Protein AF-A0A7V3PXU1-F1 (afdb_monomer)

Nearest PDB structures (foldseek):
  2g9q-assembly1_A-2  TM=6.071E-01  e=8.445E-02  Oryctolagus cuniculus
  4mhs-assembly1_A  TM=6.003E-01  e=1.756E-01  Oryctolagus cuniculus

pLDDT: mean 82.71, std 11.58, range [44.19, 97.0]

Sequence (152 aa):
MKDKNLLGEYLALMQIDRFQEHYSQDINSESYFGMPLASIIAGENKLRDGAEKKLAYFSMEYGLASSFYNTFKSALPCDPHNLIPANTIFSNYRLSDYFFDLRLDSMIDLPIYSGGLGVLAGDTLKTMADYKMAAVGVGILWHAGYFRQRFW

Structure (mmCIF, N/CA/C/O backbone):
data_AF-A0A7V3PXU1-F1
#
_entry.id   AF-A0A7V3PXU1-F1
#
loop_
_atom_site.group_PDB
_atom_site.id
_atom_site.type_symbol
_atom_site.label_atom_id
_atom_site.label_alt_id
_atom_site.label_comp_id
_atom_site.label_asym_id
_atom_site.label_entity_id
_atom_site.label_seq_id
_atom_site.pdbx_PDB_ins_code
_atom_site.Cartn_x
_atom_site.Cartn_y
_atom_site.Cartn_z
_atom_site.occupancy
_atom_site.B_iso_or_equiv
_atom_site.auth_seq_id
_atom_site.auth_comp_id
_atom_site.auth_asym_id
_atom_site.auth_atom_id
_atom_site.pdbx_PDB_model_num
ATOM 1 N N . MET A 1 1 ? -7.166 -24.892 14.560 1.00 44.19 1 MET A N 1
ATOM 2 C CA . MET A 1 1 ? -7.524 -23.461 14.440 1.00 44.19 1 MET A CA 1
ATOM 3 C C . MET A 1 1 ? -8.801 -23.408 13.629 1.00 44.19 1 MET A C 1
ATOM 5 O O . MET A 1 1 ? -8.803 -23.981 12.555 1.00 44.19 1 MET A O 1
ATOM 9 N N . LYS A 1 2 ? -9.903 -22.869 14.166 1.00 44.19 2 LYS A N 1
ATOM 10 C CA . LYS A 1 2 ? -11.139 -22.705 13.383 1.00 44.19 2 LYS A CA 1
ATOM 11 C C . LYS A 1 2 ? -10.822 -21.767 12.220 1.00 44.19 2 LYS A C 1
ATOM 13 O O . LYS A 1 2 ? -10.341 -20.670 12.499 1.00 44.19 2 LYS A O 1
ATOM 18 N N . ASP A 1 3 ? -11.097 -22.189 10.989 1.00 52.31 3 ASP A N 1
ATOM 19 C CA . ASP A 1 3 ? -11.163 -21.302 9.827 1.00 52.31 3 ASP A CA 1
ATOM 20 C C . ASP A 1 3 ? -12.165 -20.193 10.147 1.00 52.31 3 ASP A C 1
ATOM 22 O O . ASP A 1 3 ? -13.383 -20.359 10.048 1.00 52.31 3 ASP A O 1
ATOM 26 N N . LYS A 1 4 ? -11.659 -19.068 10.659 1.00 66.56 4 LYS A N 1
ATOM 27 C CA . LYS A 1 4 ? -12.445 -17.848 10.756 1.00 66.56 4 LYS A CA 1
ATOM 28 C C . LYS A 1 4 ? -12.753 -17.460 9.319 1.00 66.56 4 LYS A C 1
ATOM 30 O O . LYS A 1 4 ? -11.843 -17.356 8.504 1.00 66.56 4 LYS A O 1
ATOM 35 N N . ASN A 1 5 ? -14.028 -17.256 9.019 1.00 86.50 5 ASN A N 1
ATOM 36 C CA . 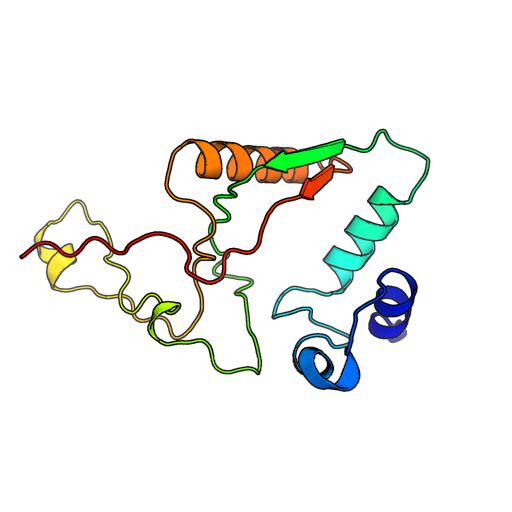ASN A 1 5 ? -14.466 -16.724 7.737 1.00 86.50 5 ASN A CA 1
ATOM 37 C C . ASN A 1 5 ? -14.038 -15.246 7.625 1.00 86.50 5 ASN A C 1
ATOM 39 O O . ASN A 1 5 ? -14.851 -14.342 7.807 1.00 86.50 5 ASN A O 1
ATOM 43 N N . LEU A 1 6 ? -12.740 -15.014 7.400 1.00 89.81 6 LEU A N 1
ATOM 44 C CA . LEU A 1 6 ? -12.124 -13.688 7.331 1.00 89.81 6 LEU A CA 1
ATOM 45 C C . LEU A 1 6 ? -12.692 -12.881 6.167 1.00 89.81 6 LEU A C 1
ATOM 47 O O . LEU A 1 6 ? -12.914 -11.684 6.308 1.00 89.81 6 LEU A O 1
ATOM 51 N N . LEU A 1 7 ? -12.999 -13.539 5.046 1.00 90.56 7 LEU A N 1
ATOM 52 C CA . LEU A 1 7 ? -13.628 -12.884 3.906 1.00 90.56 7 LEU A CA 1
ATOM 53 C C . LEU A 1 7 ? -15.009 -12.323 4.272 1.00 90.56 7 LEU A C 1
ATOM 55 O O . LEU A 1 7 ? -15.318 -11.184 3.938 1.00 90.56 7 LEU A O 1
ATOM 59 N N . GLY A 1 8 ? -15.821 -13.095 5.000 1.00 90.62 8 GLY A N 1
ATOM 60 C CA . GLY A 1 8 ? -17.125 -12.636 5.481 1.00 90.62 8 GLY A CA 1
ATOM 61 C C . GLY A 1 8 ? -17.023 -11.459 6.455 1.00 90.62 8 GLY A C 1
ATOM 62 O O . GLY A 1 8 ? -17.801 -10.515 6.351 1.00 90.62 8 GLY A O 1
ATOM 63 N N . GLU A 1 9 ? -16.047 -11.484 7.368 1.00 92.00 9 GLU A N 1
ATOM 64 C CA . GLU A 1 9 ? -15.771 -10.362 8.278 1.00 92.00 9 GLU A CA 1
ATOM 65 C C . GLU A 1 9 ? -15.341 -9.109 7.503 1.00 92.00 9 GLU A C 1
ATOM 67 O O . GLU A 1 9 ? -15.879 -8.025 7.717 1.00 92.00 9 GLU A O 1
ATOM 72 N N . TYR A 1 10 ? -14.429 -9.265 6.545 1.00 92.31 10 TYR A N 1
ATOM 73 C CA . TYR A 1 10 ? -13.953 -8.172 5.707 1.00 92.31 10 TYR A CA 1
ATOM 74 C C . TYR A 1 10 ? -15.074 -7.526 4.882 1.00 92.31 10 TYR A C 1
ATOM 76 O O . TYR A 1 10 ? -15.219 -6.305 4.900 1.00 92.31 10 TYR A O 1
ATOM 84 N N . LEU A 1 11 ? -15.909 -8.328 4.215 1.00 91.88 11 LEU A N 1
ATOM 85 C CA . LEU A 1 11 ? -17.041 -7.829 3.425 1.00 91.88 11 LEU A CA 1
ATOM 86 C C . LEU A 1 11 ? -18.148 -7.201 4.288 1.00 91.88 11 LEU A C 1
ATOM 88 O O . LEU A 1 11 ? -18.922 -6.386 3.794 1.00 91.88 11 LEU A O 1
ATOM 92 N N . ALA A 1 12 ? -18.235 -7.550 5.574 1.00 91.38 12 ALA A N 1
ATOM 93 C CA . ALA A 1 12 ? -19.128 -6.867 6.509 1.00 91.38 12 ALA A CA 1
ATOM 94 C C . ALA A 1 12 ? -18.586 -5.488 6.925 1.00 91.38 12 ALA A C 1
ATOM 96 O O . ALA A 1 12 ? -19.365 -4.568 7.182 1.00 91.38 12 ALA A O 1
ATOM 97 N N . LEU A 1 13 ? -17.260 -5.335 6.990 1.00 90.69 13 LEU A N 1
ATOM 98 C CA . LEU A 1 13 ? -16.599 -4.068 7.308 1.00 90.69 13 LEU A CA 1
ATOM 99 C C . LEU A 1 13 ? -16.564 -3.112 6.106 1.00 90.69 13 LEU A C 1
ATOM 101 O O . LEU A 1 13 ? -16.747 -1.904 6.286 1.00 90.69 13 LEU A O 1
ATOM 105 N N . MET A 1 14 ? -16.351 -3.649 4.902 1.00 88.50 14 MET A N 1
ATOM 106 C CA . MET A 1 14 ? -16.124 -2.890 3.672 1.00 88.50 14 MET A CA 1
ATOM 107 C C . MET A 1 14 ? -17.199 -3.163 2.621 1.00 88.50 14 MET A C 1
ATOM 109 O O . MET A 1 14 ? -17.402 -4.296 2.194 1.00 88.50 14 MET A O 1
ATOM 113 N N . GLN A 1 15 ? -17.836 -2.097 2.136 1.00 87.81 15 GLN A N 1
ATOM 114 C CA . GLN A 1 15 ? -18.762 -2.169 1.006 1.00 87.81 15 GLN A CA 1
ATOM 115 C C . GLN A 1 15 ? -17.984 -1.991 -0.300 1.00 87.81 15 GLN A C 1
ATOM 117 O O . GLN A 1 15 ? -17.644 -0.872 -0.677 1.00 87.81 15 GLN A O 1
ATOM 122 N N . ILE A 1 16 ? -17.681 -3.101 -0.974 1.00 89.19 16 ILE A N 1
ATOM 123 C CA . ILE A 1 16 ? -16.956 -3.095 -2.250 1.00 89.19 16 ILE A CA 1
ATOM 124 C C . ILE A 1 16 ? -17.956 -3.162 -3.400 1.00 89.19 16 ILE A C 1
ATOM 126 O O . ILE A 1 16 ? -18.686 -4.146 -3.542 1.00 89.19 16 ILE A O 1
ATOM 130 N N . ASP A 1 17 ? -17.960 -2.128 -4.240 1.00 90.88 17 ASP A N 1
ATOM 131 C CA . ASP A 1 17 ? -18.747 -2.132 -5.471 1.00 90.88 17 ASP A CA 1
ATOM 132 C C . ASP A 1 17 ? -18.247 -3.227 -6.426 1.00 90.88 17 ASP A C 1
ATOM 134 O O . ASP A 1 17 ? -17.041 -3.420 -6.589 1.00 90.88 17 ASP A O 1
ATOM 138 N N . ARG A 1 18 ? -19.179 -3.957 -7.051 1.00 89.94 18 ARG A N 1
ATOM 139 C CA . ARG A 1 18 ? -18.892 -5.022 -8.035 1.00 89.94 18 ARG A CA 1
ATOM 140 C C . ARG A 1 18 ? -17.844 -6.058 -7.587 1.00 89.94 18 ARG A C 1
ATOM 142 O O . ARG A 1 18 ? -17.087 -6.588 -8.400 1.00 89.94 18 ARG A O 1
ATOM 149 N N . PHE A 1 19 ? -17.843 -6.419 -6.298 1.00 91.25 19 PHE A N 1
ATOM 150 C CA . PHE A 1 19 ? -16.909 -7.400 -5.721 1.00 91.25 19 PHE A CA 1
ATOM 151 C C . PHE A 1 19 ? -16.811 -8.707 -6.521 1.00 91.25 19 PHE A C 1
ATOM 153 O O . PHE A 1 19 ? -15.714 -9.155 -6.851 1.00 91.25 19 PHE A O 1
ATOM 160 N N . GLN A 1 20 ? -17.957 -9.306 -6.858 1.00 89.62 20 GLN A N 1
ATOM 161 C CA . GLN A 1 20 ? -17.990 -10.599 -7.546 1.00 89.62 20 GLN A CA 1
ATOM 162 C C . GLN A 1 20 ? -17.410 -10.531 -8.962 1.00 89.62 20 GLN A C 1
ATOM 164 O O . GLN A 1 20 ? -16.793 -11.494 -9.410 1.00 89.62 20 GLN A O 1
ATOM 169 N N . GLU A 1 21 ? -17.576 -9.392 -9.637 1.00 89.88 21 GLU A N 1
ATOM 170 C CA . GLU A 1 21 ? -17.171 -9.186 -11.030 1.00 89.88 21 GLU A CA 1
ATOM 171 C C . GLU A 1 21 ? -15.679 -8.868 -11.167 1.00 89.88 21 GLU A C 1
ATOM 173 O O . GLU A 1 21 ? -15.059 -9.274 -12.149 1.00 89.88 21 GLU A O 1
ATOM 178 N N . HIS A 1 22 ? -15.102 -8.128 -10.214 1.00 87.44 22 HIS A N 1
ATOM 179 C CA . HIS A 1 22 ? -13.758 -7.559 -10.370 1.00 87.44 22 HIS A CA 1
ATOM 180 C C . HIS A 1 22 ? -12.736 -8.003 -9.322 1.00 87.44 22 HIS A C 1
ATOM 182 O O . HIS A 1 22 ? -11.546 -7.970 -9.613 1.00 87.44 22 HIS A O 1
ATOM 188 N N . TYR A 1 23 ? -13.160 -8.425 -8.127 1.00 90.81 23 TYR A N 1
ATOM 189 C CA . TYR A 1 23 ? -12.250 -8.558 -6.980 1.00 90.81 23 TYR A CA 1
ATOM 190 C C . TYR A 1 23 ? -12.269 -9.928 -6.304 1.00 90.81 23 TYR A C 1
ATOM 192 O O . TYR A 1 23 ? -11.395 -10.214 -5.491 1.00 90.81 23 TYR A O 1
ATOM 200 N N . SER A 1 24 ? -13.210 -10.804 -6.658 1.00 90.88 24 SER A N 1
ATOM 201 C CA . SER A 1 24 ? -13.351 -12.143 -6.067 1.00 90.88 24 SER A CA 1
ATOM 202 C C . SER A 1 24 ? -12.125 -13.047 -6.260 1.00 90.88 24 SER A C 1
ATOM 204 O O . SER A 1 24 ? -11.915 -13.966 -5.472 1.00 90.88 24 SER A O 1
ATOM 206 N N . GLN A 1 25 ? -11.301 -12.78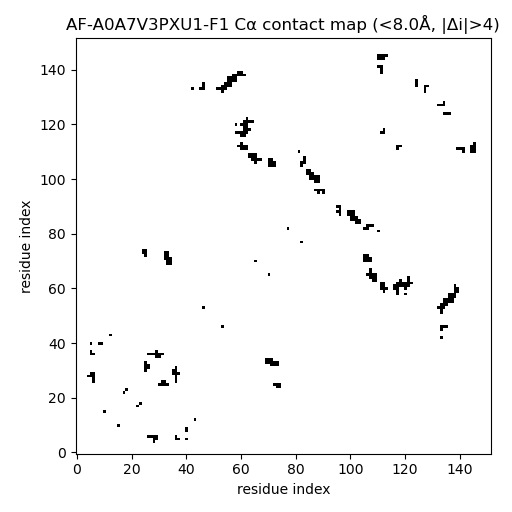4 -7.281 1.00 91.19 25 GLN A N 1
ATOM 207 C CA . GLN A 1 25 ? -10.050 -13.511 -7.530 1.00 91.19 25 GLN A CA 1
ATOM 208 C C . GLN A 1 25 ? -8.862 -12.939 -6.738 1.00 91.19 25 GLN A C 1
ATOM 210 O O . GLN A 1 25 ? -7.946 -13.681 -6.388 1.00 91.19 25 GLN A O 1
ATOM 215 N N . ASP A 1 26 ? -8.903 -11.644 -6.420 1.00 91.38 26 ASP A N 1
ATOM 216 C CA . ASP A 1 26 ? -7.813 -10.912 -5.761 1.00 91.38 26 ASP A CA 1
ATOM 217 C C . ASP A 1 26 ? -7.975 -10.823 -4.243 1.00 91.38 26 ASP A C 1
ATOM 219 O O . ASP A 1 26 ? -6.993 -10.658 -3.514 1.00 91.38 26 ASP A O 1
ATOM 223 N N . ILE A 1 27 ? -9.214 -10.932 -3.766 1.00 92.25 27 ILE A N 1
ATOM 224 C CA . ILE A 1 27 ? -9.582 -10.865 -2.358 1.00 92.25 27 ILE A CA 1
ATOM 225 C C . ILE A 1 27 ? -10.245 -12.185 -1.975 1.00 92.25 27 ILE A C 1
ATOM 227 O O . ILE A 1 27 ? -11.381 -12.473 -2.354 1.00 92.25 27 ILE A O 1
ATOM 231 N N . ASN A 1 28 ? -9.536 -12.978 -1.184 1.00 90.88 28 ASN A N 1
ATOM 232 C CA . ASN A 1 28 ? -10.001 -14.260 -0.671 1.00 90.88 28 ASN A CA 1
ATOM 233 C C . ASN A 1 28 ? -9.799 -14.323 0.850 1.00 90.88 28 ASN A C 1
ATOM 235 O O . ASN A 1 28 ? -9.382 -13.356 1.478 1.00 90.88 28 ASN A O 1
ATOM 239 N N . SER A 1 29 ? -10.111 -15.462 1.465 1.00 89.06 29 SER A N 1
ATOM 240 C CA . SER A 1 29 ? -10.027 -15.629 2.922 1.00 89.06 29 SER A CA 1
ATOM 241 C C . SER A 1 29 ? -8.620 -15.454 3.508 1.00 89.06 29 SER A C 1
ATOM 243 O O . SER A 1 29 ? -8.501 -15.249 4.713 1.00 89.06 29 SER A O 1
ATOM 245 N N . GLU A 1 30 ? -7.567 -15.527 2.695 1.00 89.00 30 GLU A N 1
ATOM 246 C CA . GLU A 1 30 ? -6.173 -15.420 3.134 1.00 89.00 30 GLU A CA 1
ATOM 247 C C . GLU A 1 30 ? -5.523 -14.103 2.703 1.00 89.00 30 GLU A C 1
ATOM 249 O O . GLU A 1 30 ? -4.774 -13.501 3.481 1.00 89.00 30 GLU A O 1
ATOM 254 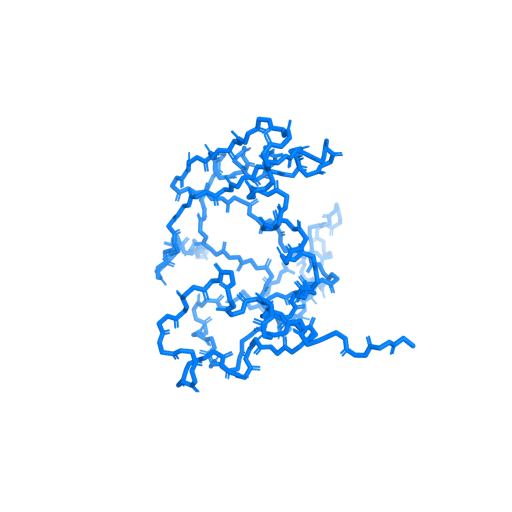N N . SER A 1 31 ? -5.810 -13.638 1.483 1.00 90.44 31 SER A N 1
ATOM 255 C CA . SER A 1 31 ? -5.116 -12.515 0.864 1.00 90.44 31 SER A CA 1
ATOM 256 C C . SER A 1 31 ? -6.034 -11.436 0.291 1.00 90.44 31 SER A C 1
ATOM 258 O O . SER A 1 31 ? -7.160 -11.681 -0.131 1.00 90.44 31 SER A O 1
ATOM 260 N N . TYR A 1 32 ? -5.504 -10.217 0.276 1.00 91.19 32 TYR A N 1
ATOM 261 C CA . TYR A 1 32 ? -6.037 -9.019 -0.356 1.00 91.19 32 TYR A CA 1
ATOM 262 C C . TYR A 1 32 ? -4.953 -8.480 -1.289 1.00 91.19 32 TYR A C 1
ATOM 264 O O . TYR A 1 32 ? -3.956 -7.926 -0.823 1.00 91.19 32 TYR A O 1
ATOM 272 N N . PHE A 1 33 ? -5.088 -8.710 -2.594 1.00 89.69 33 PHE A N 1
ATOM 273 C CA . PHE A 1 33 ? -4.080 -8.349 -3.600 1.00 89.69 33 PHE A CA 1
ATOM 274 C C . PHE A 1 33 ? -2.651 -8.808 -3.241 1.00 89.69 33 PHE A C 1
ATOM 276 O O . PHE A 1 33 ? -1.676 -8.071 -3.391 1.00 89.69 33 PHE A O 1
ATOM 283 N N . GLY A 1 34 ? -2.519 -10.023 -2.698 1.00 87.31 34 GLY A N 1
ATOM 284 C CA . GLY A 1 34 ? -1.236 -10.582 -2.247 1.00 87.31 34 GLY A CA 1
ATOM 285 C C . GLY A 1 34 ? -0.800 -10.184 -0.828 1.00 87.31 34 GLY A C 1
ATOM 286 O O . GLY A 1 34 ? 0.158 -10.758 -0.316 1.00 87.31 34 GLY A O 1
ATOM 287 N N . MET A 1 35 ? -1.510 -9.270 -0.160 1.00 88.19 35 MET A N 1
ATOM 288 C CA . MET A 1 35 ? -1.281 -8.900 1.244 1.00 88.19 35 MET A CA 1
ATOM 289 C C . MET A 1 35 ? -2.110 -9.781 2.193 1.00 88.19 35 MET A C 1
ATOM 291 O O . MET A 1 35 ? -3.220 -10.153 1.829 1.00 88.19 35 MET A O 1
ATOM 295 N N . PRO A 1 36 ? -1.661 -10.081 3.425 1.00 91.44 36 PRO A N 1
ATOM 296 C CA . PRO A 1 36 ? -2.455 -10.867 4.375 1.00 91.44 36 PRO A CA 1
ATOM 297 C C . PRO A 1 36 ? -3.757 -10.159 4.790 1.00 91.44 36 PRO A C 1
ATOM 299 O O . PRO A 1 36 ? -3.715 -9.084 5.396 1.00 91.44 36 PRO A O 1
ATOM 302 N N . LEU A 1 37 ? -4.915 -10.783 4.541 1.00 92.31 37 LEU A N 1
ATOM 303 C CA . LEU A 1 37 ? -6.228 -10.190 4.838 1.00 92.31 37 LEU A CA 1
ATOM 304 C C . LEU A 1 37 ? -6.422 -9.934 6.343 1.00 92.31 37 LEU A C 1
ATOM 306 O O . LEU A 1 37 ? -6.994 -8.921 6.746 1.00 92.31 37 LEU A O 1
ATOM 310 N N . ALA A 1 38 ? -5.888 -10.819 7.188 1.00 92.81 38 ALA A N 1
ATOM 311 C CA . ALA A 1 38 ? -5.982 -10.700 8.642 1.00 92.81 38 ALA A CA 1
ATOM 312 C C . ALA A 1 38 ? -5.406 -9.373 9.176 1.00 92.81 38 ALA A C 1
ATOM 314 O O . ALA A 1 38 ? -5.974 -8.784 10.096 1.00 92.81 38 ALA A O 1
ATOM 315 N N . SER A 1 39 ? -4.314 -8.876 8.582 1.00 90.88 39 SER A N 1
ATOM 316 C CA . SER A 1 39 ? -3.693 -7.605 8.976 1.00 90.88 39 SER A CA 1
ATOM 317 C C . SER A 1 39 ? -4.582 -6.405 8.645 1.00 90.88 39 SER A C 1
ATOM 319 O O . SER A 1 39 ? -4.641 -5.450 9.417 1.00 90.88 39 SER A O 1
ATOM 321 N N . ILE A 1 40 ? -5.306 -6.472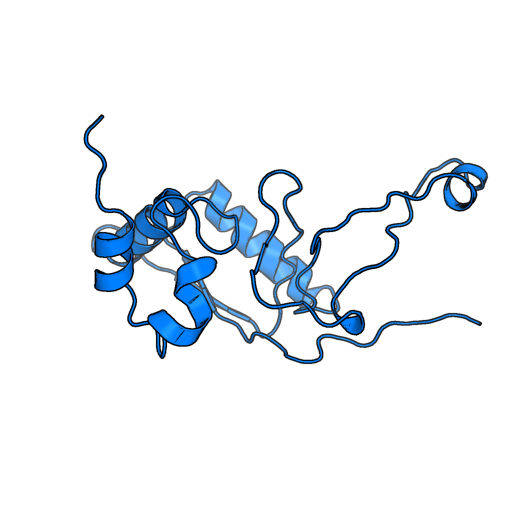 7.525 1.00 91.56 40 ILE A N 1
ATOM 322 C CA . ILE A 1 40 ? -6.230 -5.421 7.083 1.00 91.56 40 ILE A CA 1
ATOM 323 C C . ILE A 1 40 ? -7.439 -5.361 8.013 1.00 91.56 40 ILE A C 1
ATOM 325 O O . ILE A 1 40 ? -7.777 -4.291 8.509 1.00 91.56 40 ILE A O 1
ATOM 329 N N . ILE A 1 41 ? -8.040 -6.516 8.314 1.00 93.69 41 ILE A N 1
ATOM 330 C CA . ILE A 1 41 ? -9.165 -6.617 9.254 1.00 93.69 41 ILE A CA 1
ATOM 331 C C . ILE A 1 41 ? -8.759 -6.103 10.639 1.00 93.69 41 ILE A C 1
ATOM 333 O O . ILE A 1 41 ? -9.503 -5.350 11.264 1.00 93.69 41 ILE A O 1
ATOM 337 N N . ALA A 1 42 ? -7.568 -6.471 11.122 1.00 92.19 42 ALA A N 1
ATOM 338 C CA . ALA A 1 42 ? -7.063 -5.987 12.404 1.00 92.19 42 ALA A CA 1
ATOM 339 C C . ALA A 1 42 ? -6.903 -4.457 12.424 1.00 92.19 42 ALA A C 1
ATOM 341 O O . ALA A 1 42 ? -7.296 -3.818 13.401 1.00 92.19 42 ALA A O 1
ATOM 342 N N . GLY A 1 43 ? -6.367 -3.871 11.347 1.00 91.50 43 GLY A N 1
ATOM 343 C CA . GLY A 1 43 ? -6.263 -2.420 11.189 1.00 91.50 43 GLY A CA 1
ATOM 344 C C . GLY A 1 43 ? -7.630 -1.734 11.178 1.00 91.50 43 GLY A C 1
ATOM 345 O O . GLY A 1 43 ? -7.838 -0.772 11.913 1.00 91.50 43 GLY A O 1
ATOM 346 N N . GLU A 1 44 ? -8.585 -2.272 10.422 1.00 92.12 44 GLU A N 1
ATOM 347 C CA . GLU A 1 44 ? -9.938 -1.720 10.314 1.00 92.12 44 GLU A CA 1
ATOM 348 C C . GLU A 1 44 ? -10.699 -1.787 11.642 1.00 92.12 44 GLU A C 1
ATOM 350 O O . GLU A 1 44 ? -11.280 -0.796 12.091 1.00 92.12 44 GLU A O 1
ATOM 355 N N . ASN A 1 45 ? -10.638 -2.931 12.324 1.00 92.19 45 ASN A N 1
ATOM 356 C CA . ASN A 1 45 ? -11.214 -3.087 13.656 1.00 92.19 45 ASN A CA 1
ATOM 357 C C . ASN A 1 45 ? -10.587 -2.092 14.641 1.00 92.19 45 ASN A C 1
ATOM 359 O O . ASN A 1 45 ? -11.306 -1.495 15.438 1.00 92.19 45 ASN A O 1
ATOM 363 N N . LYS A 1 46 ? -9.272 -1.846 14.553 1.00 90.50 46 LYS A N 1
ATOM 364 C CA . LYS A 1 46 ? -8.593 -0.850 15.390 1.00 90.50 46 LYS A CA 1
ATOM 365 C C . LYS A 1 46 ? -9.043 0.586 15.087 1.00 90.50 46 LYS A C 1
ATOM 367 O O . LYS A 1 46 ? -9.182 1.385 16.008 1.00 90.50 46 LYS A O 1
ATOM 372 N N . LEU A 1 47 ? -9.287 0.925 13.821 1.00 91.38 47 LEU A N 1
ATOM 373 C CA . LEU A 1 47 ? -9.800 2.244 13.430 1.00 91.38 47 LEU A CA 1
ATOM 374 C C . LEU A 1 47 ? -11.244 2.467 13.900 1.00 91.38 47 LEU A C 1
ATOM 376 O O . LEU A 1 47 ? -11.616 3.587 14.253 1.00 91.38 47 LEU A O 1
ATOM 380 N N . ARG A 1 48 ? -12.053 1.405 13.929 1.00 90.00 48 ARG A N 1
ATOM 381 C CA . ARG A 1 48 ? -13.447 1.449 14.395 1.00 90.00 48 ARG A CA 1
ATOM 382 C C . ARG A 1 48 ? -13.585 1.370 15.907 1.00 90.00 48 ARG A C 1
ATOM 384 O O . ARG A 1 48 ? -14.582 1.852 16.442 1.00 90.00 48 ARG A O 1
ATOM 391 N N . ASP A 1 49 ? -12.604 0.790 16.589 1.00 87.81 49 ASP A N 1
ATOM 392 C CA . ASP A 1 49 ? -12.602 0.706 18.041 1.00 87.81 49 ASP A CA 1
ATOM 393 C C . ASP A 1 49 ? -12.596 2.106 18.674 1.00 87.81 49 ASP A C 1
ATOM 395 O O . ASP A 1 49 ? -11.863 3.008 18.275 1.00 87.81 49 ASP A O 1
ATOM 399 N N . GLY A 1 50 ? -13.441 2.319 19.678 1.00 83.00 50 GLY A N 1
ATOM 400 C CA . GLY A 1 50 ? -13.641 3.611 20.334 1.00 83.00 50 GLY A CA 1
ATOM 401 C C . GLY A 1 50 ? -12.473 4.053 21.221 1.00 83.00 50 GLY A C 1
ATOM 402 O O . GLY A 1 50 ? -12.397 5.235 21.550 1.00 83.00 50 GLY A O 1
ATOM 403 N N . ALA A 1 51 ? -11.570 3.137 21.580 1.00 85.12 51 ALA A N 1
ATOM 404 C CA . ALA A 1 51 ? -10.622 3.310 22.679 1.00 85.12 51 ALA A CA 1
ATOM 405 C C . ALA A 1 51 ? -9.517 4.357 22.438 1.00 85.12 51 ALA A C 1
ATOM 407 O O . ALA A 1 51 ? -9.137 5.071 23.365 1.00 85.12 51 ALA A O 1
ATOM 408 N N . GLU A 1 52 ? -9.004 4.470 21.210 1.00 87.00 52 GLU A N 1
ATOM 409 C CA . GLU A 1 52 ? -7.874 5.351 20.877 1.00 87.00 52 GLU A CA 1
ATOM 410 C C . GLU A 1 52 ? -8.298 6.525 19.975 1.00 87.00 52 GLU A C 1
ATOM 412 O O . GLU A 1 52 ? -9.338 6.494 19.304 1.00 87.00 52 GLU A O 1
ATOM 417 N N . LYS A 1 53 ? -7.484 7.591 19.949 1.00 90.06 53 LYS A N 1
ATOM 418 C CA . LYS A 1 53 ? -7.632 8.667 18.957 1.00 90.06 53 LYS A CA 1
ATOM 419 C C . LYS A 1 53 ? -7.228 8.135 17.584 1.00 90.06 53 LYS A C 1
ATOM 421 O O . LYS A 1 53 ? -6.169 7.530 17.452 1.00 90.06 53 LYS A O 1
ATOM 426 N N . LYS A 1 54 ? -8.056 8.410 16.578 1.00 92.75 54 LYS A N 1
ATOM 427 C CA . LYS A 1 54 ? -7.825 8.004 15.191 1.00 92.75 54 LYS A CA 1
ATOM 428 C C . LYS A 1 54 ? -7.266 9.164 14.397 1.00 92.75 54 LYS A C 1
ATOM 430 O O . LYS A 1 54 ? -7.672 10.307 14.613 1.00 92.75 54 LYS A O 1
ATOM 435 N N . LEU A 1 55 ? -6.378 8.858 13.464 1.00 94.31 55 LEU A N 1
ATOM 436 C CA . LEU A 1 55 ? -5.792 9.846 12.575 1.00 94.31 55 LEU A CA 1
ATOM 437 C C . LEU A 1 55 ? -6.077 9.482 11.120 1.00 94.31 55 LEU A C 1
ATOM 439 O O . LEU A 1 55 ? -5.667 8.426 10.650 1.00 94.31 55 LEU A O 1
ATOM 443 N N . ALA A 1 56 ? -6.747 10.377 10.404 1.00 95.44 56 ALA A N 1
ATOM 444 C CA . ALA A 1 56 ? -6.818 10.320 8.952 1.00 95.44 56 ALA A CA 1
ATOM 445 C C . ALA A 1 56 ? -5.766 11.279 8.392 1.00 95.44 56 ALA A C 1
ATOM 447 O O . ALA A 1 56 ? -5.829 12.488 8.625 1.00 95.44 56 ALA A O 1
ATOM 448 N N . TYR A 1 57 ? -4.778 10.730 7.698 1.00 96.62 57 TYR A N 1
ATOM 449 C CA . TYR A 1 57 ? -3.746 11.498 7.026 1.00 96.62 57 TYR A CA 1
ATOM 450 C C . TYR A 1 57 ? -4.114 11.605 5.552 1.00 96.62 57 TYR A C 1
ATOM 452 O O . TYR A 1 57 ? -4.298 10.584 4.904 1.00 96.62 57 TYR A O 1
ATOM 460 N N . PHE A 1 58 ? -4.251 12.825 5.037 1.00 97.00 58 PHE A N 1
ATOM 461 C CA . PHE A 1 58 ? -4.625 13.075 3.647 1.00 97.00 58 PHE A CA 1
ATOM 462 C C . PHE A 1 58 ? -3.413 13.564 2.861 1.00 97.00 58 PHE A C 1
ATOM 464 O O . PHE A 1 58 ? -2.746 14.510 3.284 1.00 97.00 58 PHE A O 1
ATOM 471 N N . SER A 1 59 ? -3.151 12.950 1.710 1.00 95.44 59 SER A N 1
ATOM 472 C CA . SER A 1 59 ? -2.103 13.382 0.785 1.00 95.44 59 SER A CA 1
ATOM 473 C C . SER A 1 59 ? -2.499 13.083 -0.658 1.00 95.44 59 SER A C 1
ATOM 475 O O . SER A 1 59 ? -3.218 12.125 -0.937 1.00 95.44 59 SER A O 1
ATOM 477 N N . MET A 1 60 ? -2.006 13.895 -1.592 1.00 92.94 60 MET A N 1
ATOM 478 C CA . MET A 1 60 ? -2.156 13.623 -3.028 1.00 92.94 60 MET A CA 1
ATOM 479 C C . MET A 1 60 ? -1.188 12.544 -3.523 1.00 92.94 60 MET A C 1
ATOM 481 O O . MET A 1 60 ? -1.384 11.992 -4.605 1.00 92.94 60 MET A O 1
ATOM 485 N N . GLU A 1 61 ? -0.152 12.265 -2.734 1.00 92.00 61 GLU A N 1
ATOM 486 C CA . GLU A 1 61 ? 0.931 11.355 -3.074 1.00 92.00 61 GLU A CA 1
ATOM 487 C C . GLU A 1 61 ? 1.329 10.513 -1.866 1.00 92.00 61 GLU A C 1
ATOM 489 O O . GLU A 1 61 ? 1.409 11.023 -0.743 1.00 92.00 61 GLU A O 1
ATOM 494 N N . TYR A 1 62 ? 1.654 9.246 -2.110 1.00 91.25 62 TYR A N 1
ATOM 495 C CA . TYR A 1 62 ? 2.253 8.367 -1.111 1.00 91.25 62 TYR A CA 1
ATOM 496 C C . TYR A 1 62 ? 3.397 7.566 -1.723 1.00 91.25 62 TYR A C 1
ATOM 498 O O . TYR A 1 62 ? 3.192 6.756 -2.620 1.00 91.25 62 TYR A O 1
ATOM 506 N N . GLY A 1 63 ? 4.602 7.769 -1.197 1.00 88.94 63 GLY A N 1
ATOM 507 C CA . GLY A 1 63 ? 5.782 6.974 -1.512 1.00 88.94 63 GLY A CA 1
ATOM 508 C C . GLY A 1 63 ? 5.745 5.649 -0.772 1.00 88.94 63 GLY A C 1
ATOM 509 O O . GLY A 1 63 ? 6.385 5.497 0.266 1.00 88.94 63 GLY A O 1
ATOM 510 N N . LEU A 1 64 ? 4.948 4.704 -1.267 1.00 81.69 64 LEU A N 1
ATOM 511 C CA . LEU A 1 64 ? 4.834 3.370 -0.688 1.00 81.69 64 LEU A CA 1
ATOM 512 C C . LEU A 1 64 ? 5.852 2.449 -1.354 1.00 81.69 64 LEU A C 1
ATOM 514 O O . LEU A 1 64 ? 5.545 1.792 -2.341 1.00 81.69 64 LEU A O 1
ATOM 518 N N . ALA A 1 65 ? 7.062 2.386 -0.796 1.00 67.69 65 ALA A N 1
ATOM 519 C CA . ALA A 1 65 ? 8.058 1.427 -1.260 1.00 67.69 65 ALA A CA 1
ATOM 520 C C . ALA A 1 65 ? 7.479 0.003 -1.208 1.00 67.69 65 ALA A C 1
ATOM 522 O O . ALA A 1 65 ? 6.928 -0.403 -0.176 1.00 67.69 65 ALA A O 1
ATOM 523 N N . SER A 1 66 ? 7.615 -0.782 -2.282 1.00 62.44 66 SER A N 1
ATOM 524 C CA . SER A 1 66 ? 7.169 -2.173 -2.217 1.00 62.44 66 SER A CA 1
ATOM 525 C C . SER A 1 66 ? 7.920 -2.945 -1.150 1.00 62.44 66 SER A C 1
ATOM 527 O O . SER A 1 66 ? 9.145 -2.859 -1.021 1.00 62.44 66 SER A O 1
ATOM 529 N N . SER A 1 67 ? 7.180 -3.811 -0.475 1.00 63.78 67 SER A N 1
ATOM 530 C CA . SER A 1 67 ? 7.770 -4.935 0.225 1.00 63.78 67 SER A CA 1
ATOM 531 C C . SER A 1 67 ? 8.101 -6.045 -0.777 1.00 63.78 67 SER A C 1
ATOM 533 O O . SER A 1 67 ? 7.241 -6.488 -1.538 1.00 63.78 67 SER A O 1
ATOM 535 N N . PHE A 1 68 ? 9.336 -6.549 -0.73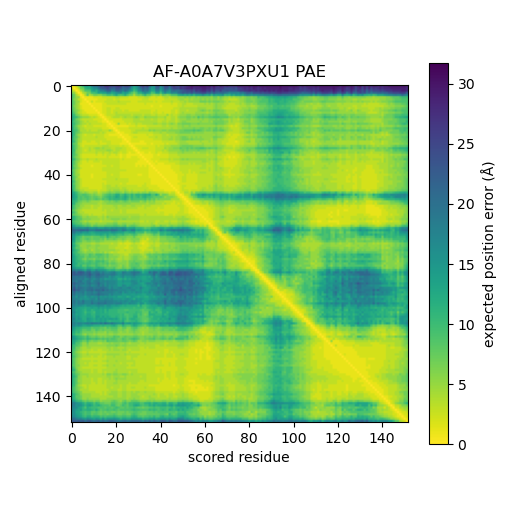4 1.00 66.06 68 PHE A N 1
ATOM 536 C CA . PHE A 1 68 ? 9.712 -7.785 -1.434 1.00 66.06 68 PHE A CA 1
ATOM 537 C C . PHE A 1 68 ? 9.044 -9.027 -0.825 1.00 66.06 68 PHE A C 1
ATOM 539 O O . PHE A 1 68 ? 8.951 -10.057 -1.483 1.00 66.06 68 PHE A O 1
ATOM 546 N N . TYR A 1 69 ? 8.580 -8.940 0.427 1.00 69.81 69 TYR A N 1
ATOM 547 C CA . TYR A 1 69 ? 7.923 -10.054 1.112 1.00 69.81 69 TYR A CA 1
ATOM 548 C C . TYR A 1 69 ? 6.442 -10.152 0.751 1.00 69.81 69 TYR A C 1
ATOM 550 O O . TYR A 1 69 ? 5.938 -11.249 0.535 1.00 69.81 69 TYR A O 1
ATOM 558 N N . ASN A 1 70 ? 5.764 -9.004 0.652 1.00 74.69 70 ASN A N 1
ATOM 559 C CA . ASN A 1 70 ? 4.365 -8.922 0.249 1.00 74.69 70 ASN A CA 1
ATOM 560 C C . ASN A 1 70 ? 4.249 -7.961 -0.929 1.00 74.69 70 ASN A C 1
ATOM 562 O O . ASN A 1 70 ? 4.209 -6.743 -0.756 1.00 74.69 70 ASN A O 1
ATOM 566 N N . THR A 1 71 ? 4.224 -8.523 -2.130 1.00 77.06 71 THR A N 1
ATOM 567 C CA . THR A 1 71 ? 4.075 -7.749 -3.358 1.00 77.06 71 THR A CA 1
ATOM 568 C C . THR A 1 71 ? 2.614 -7.693 -3.770 1.00 77.06 71 THR A C 1
ATOM 570 O O . THR A 1 71 ? 1.896 -8.687 -3.641 1.00 77.06 71 THR A O 1
ATOM 573 N N . PHE A 1 72 ? 2.191 -6.541 -4.291 1.00 80.69 72 PHE A N 1
ATOM 574 C CA . PHE A 1 72 ? 0.863 -6.391 -4.866 1.00 80.69 72 PHE A CA 1
ATOM 575 C C . PHE A 1 72 ? 0.688 -7.362 -6.041 1.00 80.69 72 PHE A C 1
ATOM 577 O O . PHE A 1 72 ? 1.542 -7.445 -6.928 1.00 80.69 72 PHE A O 1
ATOM 584 N N . LYS A 1 73 ? -0.418 -8.106 -6.038 1.00 82.12 73 LYS A N 1
ATOM 585 C CA . LYS A 1 73 ? -0.801 -9.040 -7.100 1.00 82.12 73 LYS A CA 1
ATOM 586 C C . LYS A 1 73 ? -2.254 -8.804 -7.473 1.00 82.12 73 LYS A C 1
ATOM 588 O O . LYS A 1 73 ? -3.091 -8.702 -6.583 1.00 82.12 73 LYS A O 1
ATOM 593 N N . SER A 1 74 ? -2.535 -8.764 -8.769 1.00 85.19 74 SER A N 1
ATOM 594 C CA . SER A 1 74 ? -3.896 -8.750 -9.297 1.00 85.19 74 SER A CA 1
ATOM 595 C C . SER A 1 74 ? -4.040 -9.799 -10.396 1.00 85.19 74 SER A C 1
ATOM 597 O O . SER A 1 74 ? -3.090 -10.071 -11.133 1.00 85.19 74 SER A O 1
ATOM 599 N N . ALA A 1 75 ? -5.222 -10.398 -10.480 1.00 86.50 75 ALA A N 1
ATOM 600 C CA . ALA A 1 75 ? -5.645 -11.317 -11.520 1.00 86.50 75 ALA A CA 1
ATOM 601 C C . ALA A 1 75 ? -5.913 -10.584 -12.839 1.00 86.50 75 ALA A C 1
ATOM 603 O O . ALA A 1 75 ? -5.793 -11.178 -13.913 1.00 86.50 75 ALA A O 1
ATOM 604 N N . LEU A 1 76 ? -6.250 -9.291 -12.772 1.00 83.62 76 LEU A N 1
ATOM 605 C CA . LEU A 1 76 ? -6.357 -8.459 -13.960 1.00 83.62 76 LEU A CA 1
ATOM 606 C C . LEU A 1 76 ? -4.958 -8.169 -14.518 1.00 83.62 76 LEU A C 1
ATOM 608 O O . LEU A 1 76 ? -4.037 -7.855 -13.758 1.00 83.62 76 LEU A O 1
ATOM 612 N N . PRO A 1 77 ? -4.780 -8.246 -15.848 1.00 77.88 77 PRO A N 1
ATOM 613 C CA . PRO A 1 77 ? -3.502 -7.931 -16.458 1.00 77.88 77 PRO A CA 1
ATOM 614 C C . PRO A 1 77 ? -3.153 -6.466 -16.186 1.00 77.88 77 PRO A C 1
ATOM 616 O O . PRO A 1 77 ? -3.938 -5.558 -16.461 1.00 77.88 77 PRO A O 1
ATOM 619 N N . CYS A 1 78 ? -1.955 -6.242 -15.654 1.00 73.81 78 CYS A N 1
ATOM 620 C CA . CYS A 1 78 ? -1.408 -4.903 -15.507 1.00 73.81 78 CYS A CA 1
ATOM 621 C C . CYS A 1 78 ? -0.939 -4.394 -16.876 1.00 73.81 78 CYS A C 1
ATOM 623 O O . CYS A 1 78 ? -0.304 -5.136 -17.630 1.00 73.81 78 CYS A O 1
ATOM 625 N N . ASP A 1 79 ? -1.238 -3.134 -17.199 1.00 74.62 79 ASP A N 1
ATOM 626 C CA . ASP A 1 79 ? -0.714 -2.504 -18.412 1.00 74.62 79 ASP A CA 1
ATOM 627 C C . ASP A 1 79 ? 0.829 -2.539 -18.384 1.00 74.62 79 ASP A C 1
ATOM 629 O O . ASP A 1 79 ? 1.424 -2.185 -17.360 1.00 74.62 79 ASP A O 1
ATOM 633 N N . PRO A 1 80 ? 1.515 -2.923 -19.476 1.00 73.12 80 PRO A N 1
ATOM 634 C CA . PRO A 1 80 ? 2.976 -2.899 -19.539 1.00 73.12 80 PRO A CA 1
ATOM 635 C C . PRO A 1 80 ? 3.606 -1.544 -19.172 1.00 73.12 80 PRO A C 1
ATOM 637 O O . PRO A 1 80 ? 4.727 -1.508 -18.665 1.00 73.12 80 PRO A O 1
ATOM 640 N N . HIS A 1 81 ? 2.898 -0.427 -19.373 1.00 70.19 81 HIS A N 1
ATOM 641 C CA . HIS A 1 81 ? 3.343 0.907 -18.953 1.00 70.19 81 HIS A CA 1
ATOM 642 C C . HIS A 1 81 ? 3.339 1.102 -17.436 1.00 70.19 81 HIS A C 1
ATOM 644 O O . HIS A 1 81 ? 4.020 1.999 -16.947 1.00 70.19 81 HIS A O 1
ATOM 650 N N . ASN A 1 82 ? 2.614 0.265 -16.697 1.00 68.44 82 ASN A N 1
ATOM 651 C CA . ASN A 1 82 ? 2.561 0.261 -15.237 1.00 68.44 82 ASN A CA 1
ATOM 652 C C . ASN A 1 82 ? 3.530 -0.760 -14.623 1.00 68.44 82 ASN A C 1
ATOM 654 O O . ASN A 1 82 ? 3.784 -0.723 -13.422 1.00 68.44 82 ASN A O 1
ATOM 658 N N . LEU A 1 83 ? 4.136 -1.625 -15.441 1.00 69.00 83 LEU A N 1
ATOM 659 C CA . LEU A 1 83 ? 5.216 -2.517 -15.026 1.00 69.00 83 LEU A CA 1
ATOM 660 C C . LEU A 1 83 ? 6.561 -1.785 -15.102 1.00 69.00 83 LEU A C 1
ATOM 662 O O . LEU A 1 83 ? 6.828 -1.050 -16.060 1.00 69.00 83 LEU A O 1
ATOM 666 N N . ILE A 1 84 ? 7.406 -1.951 -14.084 1.00 65.31 84 ILE A N 1
ATOM 667 C CA . ILE A 1 84 ? 8.789 -1.457 -14.092 1.00 65.31 84 ILE A CA 1
ATOM 668 C C . ILE A 1 84 ? 9.658 -2.573 -14.694 1.00 65.31 84 ILE A C 1
ATOM 670 O O . ILE A 1 84 ? 9.822 -3.602 -14.045 1.00 65.31 84 ILE A O 1
ATOM 674 N N . PRO A 1 85 ? 10.178 -2.432 -15.931 1.00 55.84 85 PRO A N 1
ATOM 675 C CA . PRO A 1 85 ? 10.757 -3.568 -16.658 1.00 55.84 85 PRO A CA 1
ATOM 676 C C . PRO A 1 85 ? 12.170 -3.962 -16.204 1.00 55.84 85 PRO A C 1
ATOM 678 O O . PRO A 1 85 ? 12.601 -5.077 -16.480 1.00 55.84 85 PRO A O 1
ATOM 681 N N . ALA A 1 86 ? 12.904 -3.042 -15.573 1.00 62.06 86 ALA A N 1
ATOM 682 C CA . ALA A 1 86 ? 14.288 -3.237 -15.156 1.00 62.06 86 ALA A CA 1
ATOM 683 C C . ALA A 1 86 ? 14.593 -2.338 -13.954 1.00 62.06 86 ALA A C 1
ATOM 685 O O . ALA A 1 86 ? 14.393 -1.122 -14.020 1.00 62.06 86 ALA A O 1
ATOM 686 N N . ASN A 1 87 ? 15.077 -2.939 -12.869 1.00 63.25 87 ASN A N 1
ATOM 687 C CA . ASN A 1 87 ? 15.580 -2.216 -11.710 1.00 63.25 87 ASN A CA 1
ATOM 688 C C . ASN A 1 87 ? 17.102 -2.257 -11.751 1.00 63.25 87 ASN A C 1
ATOM 690 O O . ASN A 1 87 ? 17.711 -3.308 -11.550 1.00 63.25 87 ASN A O 1
ATOM 694 N N . THR A 1 88 ? 17.725 -1.105 -11.986 1.00 60.25 88 THR A N 1
ATOM 695 C CA . THR A 1 88 ? 19.183 -0.996 -11.953 1.00 60.25 88 THR A CA 1
ATOM 696 C C . THR A 1 88 ? 19.670 -1.166 -10.521 1.00 60.25 88 THR A C 1
ATOM 698 O O . THR A 1 88 ? 19.268 -0.412 -9.629 1.00 60.25 88 THR A O 1
ATOM 701 N N . ILE A 1 89 ? 20.555 -2.133 -10.293 1.00 63.78 89 ILE A N 1
ATOM 702 C CA . ILE A 1 89 ? 21.247 -2.265 -9.013 1.00 63.78 89 ILE A CA 1
ATOM 703 C C . ILE A 1 89 ? 22.289 -1.152 -8.957 1.00 63.78 89 ILE A C 1
ATOM 705 O O . ILE A 1 89 ? 23.266 -1.196 -9.694 1.00 63.78 89 ILE A O 1
ATOM 709 N N . PHE A 1 90 ? 22.084 -0.159 -8.090 1.00 62.09 90 PHE A N 1
ATOM 710 C CA . PHE A 1 90 ? 23.077 0.891 -7.885 1.00 62.09 90 PHE A CA 1
ATOM 711 C C . PHE A 1 90 ? 24.259 0.324 -7.096 1.00 62.09 90 PHE A C 1
ATOM 713 O O . PHE A 1 90 ? 24.119 -0.054 -5.929 1.00 62.09 90 PHE A O 1
ATOM 720 N N . SER A 1 91 ? 25.425 0.251 -7.728 1.00 68.69 91 SER A N 1
ATOM 721 C CA . SER A 1 91 ? 26.655 -0.224 -7.111 1.00 68.69 91 SER A CA 1
ATOM 722 C C . SER A 1 91 ? 27.711 0.874 -7.073 1.00 68.69 91 SER A C 1
ATOM 724 O O . SER A 1 91 ? 27.900 1.635 -8.016 1.00 68.69 91 SER A O 1
ATOM 726 N N . ASN A 1 92 ? 28.517 0.891 -6.009 1.00 78.25 92 ASN A N 1
ATOM 727 C CA . ASN A 1 92 ? 29.737 1.704 -5.989 1.00 78.25 92 ASN A CA 1
ATOM 728 C C . ASN A 1 92 ? 30.757 1.251 -7.056 1.00 78.25 92 ASN A C 1
ATOM 730 O O . ASN A 1 92 ? 31.698 1.985 -7.362 1.00 78.25 92 ASN A O 1
ATOM 734 N N . TYR A 1 93 ? 30.589 0.055 -7.634 1.00 82.19 93 TYR A N 1
ATOM 735 C CA . TYR A 1 93 ? 31.361 -0.411 -8.778 1.00 82.19 93 TYR A CA 1
ATOM 736 C C . TYR A 1 93 ? 30.581 -0.171 -10.074 1.00 82.19 93 TYR A C 1
ATOM 738 O O . TYR A 1 93 ? 29.785 -1.005 -10.480 1.00 82.19 93 TYR A O 1
ATOM 746 N N . ARG A 1 94 ? 30.860 0.943 -10.761 1.00 76.00 94 ARG A N 1
ATOM 747 C CA . ARG A 1 94 ? 30.155 1.377 -11.988 1.00 76.00 94 ARG A CA 1
ATOM 748 C C . ARG A 1 94 ? 29.965 0.306 -13.067 1.00 76.00 94 ARG A C 1
ATOM 750 O O . ARG A 1 94 ? 29.007 0.387 -13.818 1.00 76.00 94 ARG A O 1
ATOM 757 N N . LEU A 1 95 ? 30.882 -0.656 -13.196 1.00 80.75 95 LEU A N 1
ATOM 758 C CA . LEU A 1 95 ? 30.739 -1.751 -14.166 1.00 80.75 95 LEU A CA 1
ATOM 759 C C . LEU A 1 95 ? 29.575 -2.682 -13.796 1.00 80.75 95 LEU A C 1
ATOM 761 O O . LEU A 1 95 ? 28.884 -3.159 -14.689 1.00 80.75 95 LEU A O 1
ATOM 765 N N . SER A 1 96 ? 29.318 -2.897 -12.504 1.00 76.50 96 SER A N 1
ATOM 766 C CA . SER A 1 96 ? 28.184 -3.695 -12.028 1.00 76.50 96 SER A CA 1
ATOM 767 C C . SER A 1 96 ? 26.842 -3.148 -12.502 1.00 76.50 96 SER A C 1
ATOM 769 O O . SER A 1 96 ? 25.986 -3.945 -12.867 1.00 76.50 96 SER A O 1
ATOM 771 N N . ASP A 1 97 ? 26.684 -1.824 -12.570 1.00 69.81 97 ASP A N 1
ATOM 772 C CA . ASP A 1 97 ? 25.443 -1.186 -13.031 1.00 69.81 97 ASP A CA 1
ATOM 773 C C . ASP A 1 97 ? 25.097 -1.573 -14.486 1.00 69.81 97 ASP A C 1
ATOM 775 O O . ASP A 1 97 ? 23.933 -1.544 -14.874 1.00 69.81 97 ASP A O 1
ATOM 779 N N . TYR A 1 98 ? 26.101 -1.959 -15.291 1.00 70.56 98 TYR A N 1
ATOM 780 C CA . TYR A 1 98 ? 25.915 -2.423 -16.672 1.00 70.56 98 TYR A CA 1
ATOM 781 C C . TYR A 1 98 ? 25.710 -3.936 -16.791 1.00 70.56 98 TYR A C 1
ATOM 783 O O . TYR A 1 98 ? 25.109 -4.391 -17.763 1.00 70.56 98 TYR A O 1
ATOM 791 N N . PHE A 1 99 ? 26.250 -4.726 -15.858 1.00 73.56 99 PHE A N 1
ATOM 792 C CA . PHE A 1 99 ? 26.246 -6.190 -15.957 1.00 73.56 99 PHE A CA 1
ATOM 793 C C . PHE A 1 99 ? 25.160 -6.865 -15.123 1.00 73.56 99 PHE A C 1
ATOM 795 O O . PHE A 1 99 ? 24.785 -7.996 -15.434 1.00 73.56 99 PHE A O 1
ATOM 802 N N . PHE A 1 100 ? 24.660 -6.204 -14.080 1.00 73.06 100 PHE A N 1
ATOM 803 C CA . PHE A 1 100 ? 23.668 -6.778 -13.183 1.00 73.06 100 PHE A CA 1
ATOM 804 C C . PHE A 1 100 ? 22.329 -6.070 -13.338 1.00 73.06 100 PHE A C 1
ATOM 806 O O . PHE A 1 100 ? 22.149 -4.929 -12.920 1.00 73.06 100 PHE A O 1
ATOM 813 N N . ASP A 1 101 ? 21.379 -6.800 -13.909 1.00 69.00 101 ASP A N 1
ATOM 814 C CA . ASP A 1 101 ? 19.979 -6.411 -13.978 1.00 69.00 101 ASP A CA 1
ATOM 815 C C . ASP A 1 101 ? 19.158 -7.391 -13.137 1.00 69.00 101 ASP A C 1
ATOM 817 O O . ASP A 1 101 ? 19.337 -8.612 -13.229 1.00 69.00 101 ASP A O 1
ATOM 821 N N . LEU A 1 102 ? 18.278 -6.855 -12.293 1.00 71.31 102 LEU A N 1
ATOM 822 C CA . LEU A 1 102 ? 17.348 -7.654 -11.512 1.00 71.31 102 LEU A CA 1
ATOM 823 C C . LEU A 1 102 ? 15.985 -7.609 -12.194 1.00 71.31 102 LEU A C 1
ATOM 825 O O . LEU A 1 102 ? 15.247 -6.628 -12.089 1.00 71.31 102 LEU A O 1
ATOM 829 N N . ARG A 1 103 ? 15.644 -8.713 -12.857 1.00 69.00 103 ARG A N 1
ATOM 830 C CA . ARG A 1 103 ? 14.321 -8.898 -13.449 1.00 69.00 103 ARG A CA 1
ATOM 831 C C . ARG A 1 103 ? 13.356 -9.426 -12.409 1.00 69.00 103 ARG A C 1
ATOM 833 O O . ARG A 1 103 ? 13.631 -10.422 -11.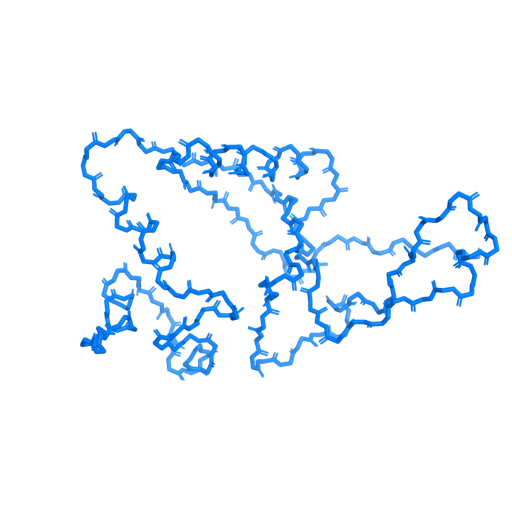741 1.00 69.00 103 ARG A O 1
ATOM 840 N N . LEU A 1 104 ? 12.231 -8.744 -12.289 1.00 67.31 104 LEU A N 1
ATOM 841 C CA . LEU A 1 104 ? 11.180 -9.076 -11.349 1.00 67.31 104 LEU A CA 1
ATOM 842 C C . LEU A 1 104 ? 9.851 -9.046 -12.094 1.00 67.31 104 LEU A C 1
ATOM 844 O O . LEU A 1 104 ? 9.486 -8.036 -12.689 1.00 67.31 104 LEU A O 1
ATOM 848 N N . ASP A 1 105 ? 9.122 -10.155 -12.025 1.00 64.94 105 ASP A N 1
ATOM 849 C CA . ASP A 1 105 ? 7.827 -10.323 -12.690 1.00 64.94 105 ASP A CA 1
ATOM 850 C C . ASP A 1 105 ? 6.667 -9.829 -11.803 1.00 64.94 105 ASP A C 1
ATOM 852 O O . ASP A 1 105 ? 5.580 -10.408 -11.779 1.00 64.94 105 ASP A O 1
ATOM 856 N N . SER A 1 106 ? 6.904 -8.788 -10.999 1.00 64.69 106 SER A N 1
ATOM 857 C CA . SER A 1 106 ? 5.946 -8.280 -10.017 1.00 64.69 106 SER A CA 1
ATOM 858 C C . SER A 1 106 ? 5.937 -6.753 -9.945 1.00 64.69 106 SER A C 1
ATOM 860 O O . SER A 1 106 ? 6.896 -6.077 -10.31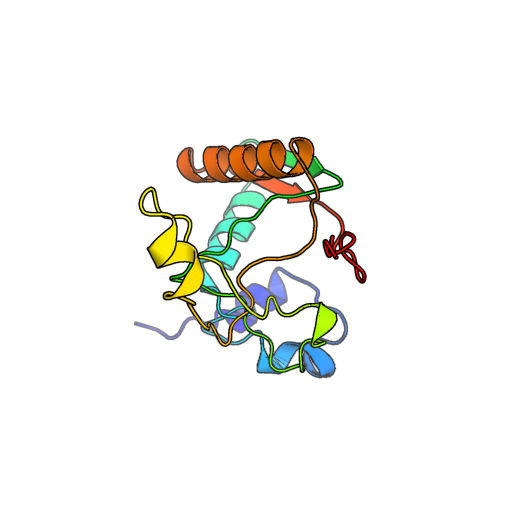4 1.00 64.69 106 SER A O 1
ATOM 862 N N . MET A 1 107 ? 4.818 -6.188 -9.484 1.00 66.44 107 MET A N 1
ATOM 863 C CA . MET A 1 107 ? 4.666 -4.744 -9.322 1.00 66.44 107 MET A CA 1
ATOM 864 C C . MET A 1 107 ? 5.361 -4.289 -8.030 1.00 66.44 107 MET A C 1
ATOM 866 O O . MET A 1 107 ? 4.859 -4.508 -6.931 1.00 66.44 107 MET A O 1
ATOM 870 N N . ILE A 1 108 ? 6.538 -3.681 -8.180 1.00 63.22 108 ILE A N 1
ATOM 871 C CA . ILE A 1 108 ? 7.439 -3.255 -7.083 1.00 63.22 108 ILE A CA 1
ATOM 872 C C . ILE A 1 108 ? 7.201 -1.788 -6.714 1.00 63.22 108 ILE A C 1
ATOM 874 O O . ILE A 1 108 ? 7.768 -1.261 -5.768 1.00 63.22 108 ILE A O 1
ATOM 878 N N . ASP A 1 109 ? 6.351 -1.081 -7.443 1.00 68.75 109 ASP A N 1
ATOM 879 C CA . ASP A 1 109 ? 5.970 0.250 -7.008 1.00 68.75 109 ASP A CA 1
ATOM 880 C C . ASP A 1 109 ? 4.576 0.593 -7.498 1.00 68.75 109 ASP A C 1
ATOM 882 O O . ASP A 1 109 ? 4.168 0.193 -8.592 1.00 68.75 109 ASP A O 1
ATOM 886 N N . LEU A 1 110 ? 3.855 1.335 -6.669 1.00 75.00 110 LEU A N 1
ATOM 887 C CA . LEU A 1 110 ? 2.625 1.996 -7.059 1.00 75.00 110 LEU A CA 1
ATOM 888 C C . LEU A 1 110 ? 3.034 3.403 -7.499 1.00 75.00 110 LEU A C 1
ATOM 890 O O . LEU A 1 110 ? 3.446 4.188 -6.646 1.00 75.00 110 LEU A O 1
ATOM 894 N N . PRO A 1 111 ? 2.931 3.756 -8.796 1.00 77.44 111 PRO A N 1
ATOM 895 C CA . PRO A 1 111 ? 3.390 5.046 -9.310 1.00 77.44 111 PRO A CA 1
ATOM 896 C C . PRO A 1 111 ? 2.418 6.177 -8.930 1.00 77.44 111 PRO A C 1
ATOM 898 O O . PRO A 1 111 ? 1.845 6.842 -9.787 1.00 77.44 111 PRO A O 1
ATOM 901 N N . ILE A 1 112 ? 2.202 6.382 -7.632 1.00 83.69 112 ILE A N 1
ATOM 902 C CA . ILE A 1 112 ? 1.268 7.352 -7.049 1.00 83.69 112 ILE A CA 1
ATOM 903 C C . ILE A 1 112 ? 1.998 8.512 -6.356 1.00 83.69 112 ILE A C 1
ATOM 905 O O . ILE A 1 112 ? 1.403 9.221 -5.548 1.00 83.69 112 ILE A O 1
ATOM 909 N N . TYR A 1 113 ? 3.287 8.699 -6.645 1.00 87.12 113 TYR A N 1
ATOM 910 C CA . TYR A 1 113 ? 4.082 9.821 -6.156 1.00 87.12 113 TYR A CA 1
ATOM 911 C C . TYR A 1 113 ? 5.221 10.174 -7.114 1.00 87.12 113 TYR A C 1
ATOM 913 O O . TYR A 1 113 ? 5.590 9.366 -7.967 1.00 87.12 113 TYR A O 1
ATOM 921 N N . SER A 1 114 ? 5.785 11.376 -6.975 1.00 82.06 114 SER A N 1
ATOM 922 C CA . SER A 1 114 ? 6.854 11.848 -7.867 1.00 82.06 114 SER A CA 1
ATOM 923 C C . SER A 1 114 ? 8.051 12.483 -7.172 1.00 82.06 114 SER A C 1
ATOM 925 O O . SER A 1 114 ? 9.050 12.782 -7.827 1.00 82.06 114 SER A O 1
ATOM 927 N N . GLY A 1 115 ? 7.976 12.736 -5.865 1.00 85.62 115 GLY A N 1
ATOM 928 C CA . GLY A 1 115 ? 9.061 13.419 -5.169 1.00 85.62 115 GLY A CA 1
ATOM 929 C C . GLY A 1 115 ? 8.958 13.414 -3.651 1.00 85.62 115 GLY A C 1
ATOM 930 O O . GLY A 1 115 ? 8.350 12.534 -3.042 1.00 85.62 115 GLY A O 1
ATOM 931 N N . GLY A 1 116 ? 9.586 14.421 -3.035 1.00 89.62 116 GLY A N 1
ATOM 932 C CA . GLY A 1 116 ? 9.769 14.499 -1.583 1.00 89.62 116 GLY A CA 1
ATOM 933 C C . GLY A 1 116 ? 8.471 14.536 -0.775 1.00 89.62 116 GLY A C 1
ATOM 934 O O . GLY A 1 116 ? 8.459 14.042 0.347 1.00 89.62 116 GLY A O 1
ATOM 935 N N . LEU A 1 117 ? 7.376 15.057 -1.342 1.00 91.25 117 LEU A N 1
ATOM 936 C CA . LEU A 1 117 ? 6.061 15.038 -0.694 1.00 91.25 117 LEU A CA 1
ATOM 937 C C . LEU A 1 117 ? 5.577 13.601 -0.473 1.00 91.25 117 LEU A C 1
ATOM 939 O O . LEU A 1 117 ? 5.231 13.238 0.648 1.00 91.25 117 LEU A O 1
ATOM 943 N N . GLY A 1 118 ? 5.596 12.778 -1.525 1.00 91.25 118 GLY A N 1
ATOM 944 C CA . GLY A 1 118 ? 5.217 11.374 -1.428 1.00 91.25 118 GLY A CA 1
ATOM 945 C C . GLY A 1 118 ? 6.125 10.588 -0.4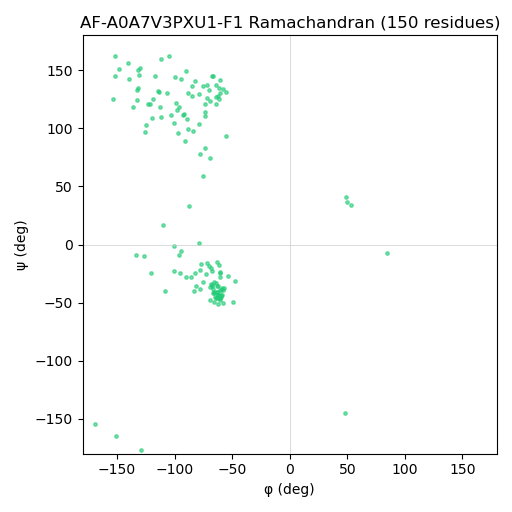92 1.00 91.25 118 GLY A C 1
ATOM 946 O O . GLY A 1 118 ? 5.618 9.846 0.346 1.00 91.25 118 GLY A O 1
ATOM 947 N N . VAL A 1 119 ? 7.445 10.794 -0.576 1.00 91.25 119 VAL A N 1
ATOM 948 C CA . VAL A 1 119 ? 8.411 10.147 0.333 1.00 91.25 119 VAL A CA 1
ATOM 949 C C . VAL A 1 119 ? 8.095 10.488 1.788 1.00 91.25 119 VAL A C 1
ATOM 951 O O . VAL A 1 119 ? 7.923 9.587 2.603 1.00 91.25 119 VAL A O 1
ATOM 954 N N . LEU A 1 120 ? 7.918 11.776 2.102 1.00 94.19 120 LEU A N 1
ATOM 955 C CA . LEU A 1 120 ? 7.555 12.218 3.446 1.00 94.19 120 LEU A CA 1
ATOM 956 C C . LEU A 1 120 ? 6.235 11.591 3.908 1.00 94.19 120 LEU A C 1
ATOM 958 O O . LEU A 1 120 ? 6.138 11.135 5.047 1.00 94.19 120 LEU A O 1
ATOM 962 N N . ALA A 1 121 ? 5.226 11.548 3.036 1.00 95.00 121 ALA A N 1
ATOM 963 C CA . ALA A 1 121 ? 3.924 10.983 3.363 1.00 95.00 121 ALA A CA 1
ATOM 964 C C . ALA A 1 121 ? 3.995 9.467 3.631 1.00 95.00 121 ALA A C 1
ATOM 966 O O . ALA A 1 121 ? 3.376 8.972 4.577 1.00 95.00 121 ALA A O 1
ATOM 967 N N . GLY A 1 122 ? 4.781 8.736 2.837 1.00 92.38 122 GLY A N 1
ATOM 968 C CA . GLY A 1 122 ? 5.033 7.305 3.006 1.00 92.38 122 GLY A CA 1
ATOM 969 C C . GLY A 1 122 ? 5.796 6.987 4.292 1.00 92.38 122 GLY A C 1
ATOM 970 O O . GLY A 1 122 ? 5.345 6.164 5.090 1.00 92.38 122 GLY A O 1
ATOM 971 N N . ASP A 1 123 ? 6.896 7.696 4.553 1.00 93.06 123 ASP A N 1
ATOM 972 C CA . ASP A 1 123 ? 7.692 7.531 5.778 1.00 93.06 123 ASP A CA 1
ATOM 973 C C . ASP A 1 123 ? 6.902 7.910 7.032 1.00 93.06 123 ASP A C 1
ATOM 975 O O . ASP A 1 123 ? 7.042 7.286 8.088 1.00 93.06 123 ASP A O 1
ATOM 979 N N . THR A 1 124 ? 6.008 8.891 6.913 1.00 95.25 124 THR A N 1
ATOM 980 C CA . THR A 1 124 ? 5.084 9.265 7.983 1.00 95.25 124 THR A CA 1
ATOM 981 C C . THR A 1 124 ? 4.120 8.118 8.301 1.00 95.25 124 THR A C 1
ATOM 983 O O . THR A 1 124 ? 3.974 7.762 9.470 1.00 95.25 124 THR A O 1
ATOM 986 N N . LEU A 1 125 ? 3.520 7.474 7.290 1.00 93.38 125 LEU A N 1
ATOM 987 C CA . LEU A 1 125 ? 2.674 6.288 7.495 1.00 93.38 125 LEU A CA 1
ATOM 988 C C . LEU A 1 125 ? 3.454 5.109 8.084 1.00 93.38 125 LEU A C 1
ATOM 990 O O . LEU A 1 125 ? 2.956 4.431 8.984 1.00 93.38 125 LEU A O 1
ATOM 994 N N . LYS A 1 126 ? 4.684 4.882 7.618 1.00 92.31 126 LYS A N 1
ATOM 995 C CA . LYS A 1 126 ? 5.562 3.844 8.167 1.00 92.31 126 LYS A CA 1
ATOM 996 C C . LYS A 1 126 ? 5.862 4.092 9.643 1.00 92.31 126 LYS A C 1
ATOM 998 O O . LYS A 1 126 ? 5.698 3.195 10.461 1.00 92.31 126 LYS A O 1
ATOM 1003 N N . THR A 1 127 ? 6.194 5.331 9.993 1.00 94.69 127 THR A N 1
ATOM 1004 C CA . THR A 1 127 ? 6.405 5.740 11.385 1.00 94.69 127 THR A CA 1
ATOM 1005 C C . THR A 1 127 ? 5.142 5.510 12.219 1.00 94.69 127 THR A C 1
ATOM 1007 O O . THR A 1 127 ? 5.213 4.931 13.299 1.00 94.69 127 THR A O 1
ATOM 1010 N N . MET A 1 128 ? 3.960 5.887 11.717 1.00 94.31 128 MET A N 1
ATOM 1011 C CA . MET A 1 128 ? 2.688 5.615 12.405 1.00 94.31 128 MET A CA 1
ATOM 1012 C C . MET A 1 128 ? 2.471 4.115 12.651 1.00 94.31 128 MET A C 1
ATOM 1014 O O . MET A 1 128 ? 2.002 3.739 13.728 1.00 94.31 128 MET A O 1
ATOM 1018 N N . ALA A 1 129 ? 2.840 3.262 11.692 1.00 91.12 129 ALA A N 1
ATOM 1019 C CA . ALA A 1 129 ? 2.772 1.811 11.838 1.00 91.12 129 ALA A CA 1
ATOM 1020 C C . ALA A 1 129 ? 3.765 1.280 12.890 1.00 91.12 129 ALA A C 1
ATOM 1022 O O . ALA A 1 129 ? 3.371 0.458 13.720 1.00 91.12 129 ALA A O 1
ATOM 1023 N N . ASP A 1 130 ? 5.001 1.791 12.926 1.00 93.75 130 ASP A N 1
ATOM 1024 C CA . ASP A 1 130 ? 6.013 1.428 13.933 1.00 93.75 130 ASP A CA 1
ATOM 1025 C C . ASP A 1 130 ? 5.544 1.774 15.358 1.00 93.75 130 ASP A C 1
ATOM 1027 O O . ASP A 1 130 ? 5.690 0.975 16.288 1.00 93.75 130 ASP A O 1
ATOM 1031 N N . TYR A 1 131 ? 4.879 2.923 15.523 1.00 93.62 131 TYR A N 1
ATOM 1032 C CA . TYR A 1 131 ? 4.235 3.327 16.779 1.00 93.62 131 TYR A CA 1
ATOM 1033 C C . TYR A 1 131 ? 2.881 2.647 17.033 1.00 93.62 131 TYR A C 1
ATOM 1035 O O . TYR A 1 131 ? 2.237 2.917 18.049 1.00 93.62 131 TYR A O 1
ATOM 1043 N N . LYS A 1 132 ? 2.432 1.757 16.139 1.00 91.25 132 LYS A N 1
ATOM 1044 C CA . LYS A 1 132 ? 1.135 1.066 16.198 1.00 91.25 132 LYS A CA 1
ATOM 1045 C C . LYS A 1 132 ? -0.046 2.026 16.355 1.00 91.25 132 LYS A C 1
ATOM 1047 O O . LYS A 1 132 ? -1.024 1.694 17.026 1.00 91.25 132 LYS A O 1
ATOM 1052 N N . MET A 1 133 ? 0.030 3.213 15.764 1.00 92.38 133 MET A N 1
ATOM 1053 C CA . MET A 1 133 ? -1.041 4.203 15.836 1.00 92.38 133 MET A CA 1
ATOM 1054 C C . MET A 1 133 ? -2.279 3.724 15.070 1.00 92.38 133 MET A C 1
ATOM 1056 O O . MET A 1 133 ? -2.168 3.096 14.018 1.00 92.38 133 MET A O 1
ATOM 1060 N N . ALA A 1 134 ? -3.470 4.053 15.574 1.00 93.81 134 ALA A N 1
ATOM 1061 C CA . ALA A 1 134 ? -4.711 3.916 14.816 1.00 93.81 134 ALA A CA 1
ATOM 1062 C C . ALA A 1 134 ? -4.781 5.027 13.751 1.00 93.81 134 ALA A C 1
ATOM 1064 O O . ALA A 1 134 ? -5.358 6.093 13.983 1.00 93.81 134 ALA A O 1
ATOM 1065 N N . ALA A 1 135 ? -4.140 4.807 12.604 1.00 94.12 135 ALA A N 1
ATOM 1066 C CA . ALA A 1 135 ? -4.061 5.786 11.526 1.00 94.12 135 ALA A CA 1
ATOM 1067 C C . ALA A 1 135 ? -4.404 5.181 10.160 1.00 94.12 135 ALA A C 1
ATOM 1069 O O . ALA A 1 135 ? -4.166 3.999 9.916 1.00 94.12 135 ALA A O 1
ATOM 1070 N N . VAL A 1 136 ? -4.947 6.011 9.270 1.00 94.56 136 VAL A N 1
ATOM 1071 C CA . VAL A 1 136 ? -5.254 5.663 7.880 1.00 94.56 136 VAL A CA 1
ATOM 1072 C C . VAL A 1 136 ? -4.736 6.750 6.942 1.00 94.56 136 VAL A C 1
ATOM 1074 O O . VAL A 1 136 ? -4.931 7.939 7.193 1.00 94.56 136 VAL A O 1
ATOM 1077 N N . GLY A 1 137 ? -4.058 6.337 5.871 1.00 94.56 137 GLY A N 1
ATOM 1078 C CA . GLY A 1 137 ? -3.678 7.213 4.764 1.00 94.56 137 GLY A CA 1
ATOM 1079 C C . GLY A 1 137 ? -4.789 7.267 3.722 1.00 94.56 137 GLY A C 1
ATOM 1080 O O . GLY A 1 137 ? -5.286 6.224 3.302 1.00 94.56 137 GLY A O 1
ATOM 1081 N N . VAL A 1 138 ? -5.176 8.468 3.307 1.00 95.00 138 VAL A N 1
ATOM 1082 C CA . VAL A 1 138 ? -6.219 8.703 2.308 1.00 95.00 138 VAL A CA 1
ATOM 1083 C C . VAL A 1 138 ? -5.623 9.515 1.169 1.00 95.00 138 VAL A C 1
ATOM 1085 O O . VAL A 1 138 ? -5.135 10.628 1.368 1.00 95.00 138 VAL A O 1
ATOM 1088 N N . GLY A 1 139 ? -5.673 8.955 -0.034 1.00 92.50 139 GLY A N 1
ATOM 1089 C CA . GLY A 1 139 ? -5.138 9.585 -1.234 1.00 92.50 139 GLY A CA 1
ATOM 1090 C C . GLY A 1 139 ? -5.884 9.162 -2.488 1.00 92.50 139 GLY A C 1
ATOM 1091 O O . GLY A 1 139 ? -6.988 8.621 -2.422 1.00 92.50 139 GLY A O 1
ATOM 1092 N N . ILE A 1 140 ? -5.271 9.429 -3.637 1.00 89.56 140 ILE A N 1
ATOM 1093 C CA . ILE A 1 140 ? -5.847 9.170 -4.956 1.00 89.56 140 ILE A CA 1
ATOM 1094 C C . ILE A 1 140 ? -5.022 8.083 -5.644 1.00 89.56 140 ILE A C 1
ATOM 1096 O O . ILE A 1 140 ? -3.797 8.166 -5.706 1.00 89.56 140 ILE A O 1
ATOM 1100 N N . LEU A 1 141 ? -5.700 7.069 -6.186 1.00 86.75 141 LEU A N 1
ATOM 1101 C CA . LEU A 1 141 ? -5.075 6.080 -7.059 1.00 86.75 141 LEU A CA 1
ATOM 1102 C C . LEU A 1 141 ? -5.041 6.630 -8.489 1.00 86.75 141 LEU A C 1
ATOM 1104 O O . LEU A 1 141 ? -6.034 6.584 -9.216 1.00 86.75 141 LEU A O 1
ATOM 1108 N N . TRP A 1 142 ? -3.903 7.198 -8.877 1.00 84.31 142 TRP A N 1
ATOM 1109 C CA . TRP A 1 142 ? -3.720 7.808 -10.192 1.00 84.31 142 TRP A CA 1
ATOM 1110 C C . TRP A 1 142 ? -3.637 6.753 -11.300 1.00 84.31 142 TRP A C 1
ATOM 1112 O O . TRP A 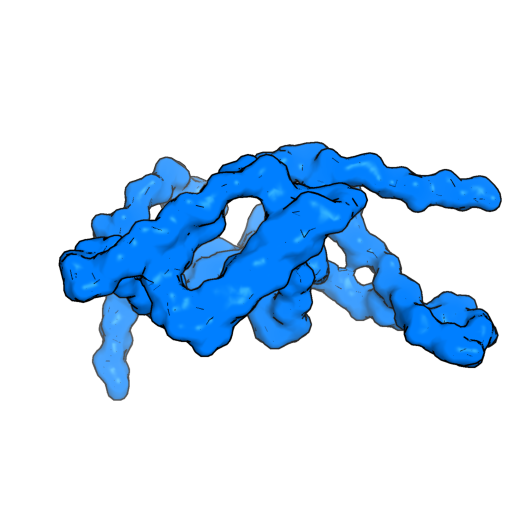1 142 ? -2.788 5.870 -11.255 1.00 84.31 142 TRP A O 1
ATOM 1122 N N . HIS A 1 143 ? -4.472 6.880 -12.337 1.00 76.50 143 HIS A N 1
ATOM 1123 C CA . HIS A 1 143 ? -4.484 5.947 -13.473 1.00 76.50 143 HIS A CA 1
ATOM 1124 C C . HIS A 1 143 ? -3.195 5.994 -14.311 1.00 76.50 143 HIS A C 1
ATOM 1126 O O . HIS A 1 143 ? -2.705 4.962 -14.752 1.00 76.50 143 HIS A O 1
ATOM 1132 N N . ALA A 1 144 ? -2.665 7.196 -14.563 1.00 72.56 144 ALA A N 1
ATOM 1133 C CA . ALA A 1 144 ? -1.524 7.409 -15.461 1.00 72.56 144 ALA A CA 1
ATOM 1134 C C . ALA A 1 144 ? -0.179 7.596 -14.733 1.00 72.56 144 ALA A C 1
ATOM 1136 O O . ALA A 1 144 ? 0.843 7.784 -15.389 1.00 72.56 144 ALA A O 1
ATOM 1137 N N . GLY A 1 145 ? -0.184 7.566 -13.395 1.00 75.56 145 GLY A N 1
ATOM 1138 C CA . GLY A 1 145 ? 0.984 7.845 -12.562 1.00 75.56 145 GLY A CA 1
ATOM 1139 C C . GLY A 1 145 ? 1.740 9.121 -12.950 1.00 75.56 145 GLY A C 1
ATOM 1140 O O . GLY A 1 145 ? 1.141 10.114 -13.367 1.00 75.56 145 GLY A O 1
ATOM 1141 N N . TYR A 1 146 ? 3.066 9.088 -12.801 1.00 75.19 146 TYR A N 1
ATOM 1142 C CA . TYR A 1 146 ? 3.968 10.167 -13.209 1.00 75.19 146 TYR A CA 1
ATOM 1143 C C . TYR A 1 146 ? 4.727 9.819 -14.498 1.00 75.19 146 TYR A C 1
ATOM 1145 O O . TYR A 1 146 ? 4.821 8.656 -14.894 1.00 75.19 146 TYR A O 1
ATOM 1153 N N . PHE A 1 147 ? 5.295 10.824 -15.169 1.00 77.94 147 PHE A N 1
ATOM 1154 C CA . PHE A 1 147 ? 6.010 10.599 -16.427 1.00 77.94 147 PHE A CA 1
ATOM 1155 C C . PHE A 1 147 ? 7.292 9.772 -16.223 1.00 77.94 147 PHE A C 1
ATOM 1157 O O . PHE A 1 147 ? 8.009 9.934 -15.236 1.00 77.94 147 PHE A O 1
ATOM 1164 N N . ARG A 1 148 ? 7.625 8.915 -17.197 1.00 76.56 148 ARG A N 1
ATOM 1165 C CA . ARG A 1 148 ? 8.891 8.165 -17.224 1.00 76.56 148 ARG A CA 1
ATOM 1166 C C . ARG A 1 148 ? 9.942 8.943 -18.009 1.00 76.56 148 ARG A C 1
ATOM 1168 O O . ARG A 1 148 ? 9.821 9.098 -19.224 1.00 76.56 148 ARG A O 1
ATOM 1175 N N . GLN A 1 149 ? 10.980 9.420 -17.325 1.00 76.44 149 GLN A N 1
ATOM 1176 C CA . GLN A 1 149 ? 12.094 10.109 -17.972 1.00 76.44 149 GLN A CA 1
ATOM 1177 C C . GLN A 1 149 ? 12.975 9.108 -18.728 1.00 76.44 149 GLN A C 1
ATOM 1179 O O . GLN A 1 149 ? 13.525 8.181 -18.139 1.00 76.44 149 GLN A O 1
ATOM 1184 N N . ARG A 1 150 ? 13.125 9.308 -20.040 1.00 76.44 150 ARG A N 1
ATOM 1185 C CA . ARG A 1 150 ? 14.072 8.568 -20.882 1.00 76.44 150 ARG A CA 1
ATOM 1186 C C . ARG A 1 150 ? 15.140 9.540 -21.359 1.00 76.44 150 ARG A C 1
ATOM 1188 O O . ARG A 1 150 ? 14.812 10.518 -22.026 1.00 76.44 150 ARG A O 1
ATOM 1195 N N . PHE A 1 151 ? 16.389 9.283 -20.995 1.00 75.06 151 PHE A N 1
ATOM 1196 C CA . PHE A 1 151 ? 17.527 9.997 -21.565 1.00 75.06 151 PHE A CA 1
ATOM 1197 C C . PHE A 1 151 ? 17.897 9.354 -22.907 1.00 75.06 151 PHE A C 1
ATOM 1199 O O . PHE A 1 151 ? 17.769 8.136 -23.060 1.00 75.06 151 PHE A O 1
ATOM 1206 N N . TRP A 1 152 ? 18.256 10.193 -23.876 1.00 66.94 152 TRP A N 1
ATOM 1207 C CA . TRP A 1 152 ? 18.751 9.795 -25.194 1.00 66.94 152 TRP A CA 1
ATOM 1208 C C . TRP A 1 152 ? 20.203 9.323 -25.136 1.00 66.94 152 TRP A C 1
ATOM 1210 O O . TRP A 1 152 ? 20.955 9.823 -24.267 1.00 66.94 152 TRP A O 1
#

Foldseek 3Di:
DPLDQLLVLVCVLDPDPPCVPFPVVQDHSQHHQQHGSVVVSVLSVLLVDPPADEAEAEDQAAFAFADPVGFGHGPDDDDPLQDDQWDQDDDPPVVSSVVDTDGDPTRRGQLRDDDDRNVVRHVVVVVCVVVVHSYDYDHDRDPNRDDDDDDD

Radius of gyration: 18.21 Å; Cα contacts (8 Å, |Δi|>4): 179; chains: 1; bounding box: 50×38×48 Å

Secondary structure (DSSP, 8-state):
-----HHHHHHHH---TTHHHHTTTTB-SSEETTEEHHHHHHHHHHHH-SSS--EEEE-S----BPPSSS-B--SSPPPGGGS---EE---SSTTHHHH-EE--SSB-B-----SHHHHHHHHHHHHHHHTT--EEEE----SS-S------

Solvent-accessible surface area (backbone atoms only — not comparable to full-atom values): 9345 Å² total; per-residue (Å²): 129,83,84,68,66,44,40,62,55,45,56,71,76,44,91,65,83,62,38,81,83,76,35,55,86,32,45,47,65,59,26,45,32,56,35,61,33,68,62,53,48,52,50,50,51,51,57,67,41,84,90,61,81,69,43,81,46,78,40,80,31,41,36,56,75,51,45,90,88,50,42,59,46,67,82,65,84,74,56,75,90,68,48,68,84,69,50,74,47,88,50,97,51,69,67,47,46,78,73,42,74,54,78,60,101,58,50,61,55,64,53,32,40,88,50,69,67,7,42,52,44,22,52,50,52,50,50,38,54,76,71,66,50,42,63,45,82,47,69,58,90,54,91,77,47,61,89,83,89,78,84,131

Mean predicted aligned error: 7.52 Å